Protein AF-A0A7W8FQL2-F1 (afdb_monomer)

Sequence (99 aa):
MNTKRKVKPKNDPHLYEFHIPGKATLVPGTEVALKGRPGRYRFRYADRPRGDGYRFVLTFVGGPLHGQSDKFVSVYPDRVTRVHRASKTLVNIQKEKTQ

Structure (mmCIF, N/CA/C/O backbone):
data_AF-A0A7W8FQL2-F1
#
_entry.id   AF-A0A7W8FQL2-F1
#
loop_
_atom_site.group_PDB
_atom_site.id
_atom_site.type_symbol
_atom_site.label_atom_id
_atom_site.label_alt_id
_atom_site.label_comp_id
_atom_site.label_asym_id
_atom_site.label_entity_id
_atom_site.label_seq_id
_atom_site.pdbx_PDB_ins_code
_atom_site.Cartn_x
_atom_site.Cartn_y
_atom_site.Cartn_z
_atom_site.occupancy
_atom_site.B_iso_or_equiv
_atom_site.auth_seq_id
_atom_site.auth_comp_id
_atom_site.auth_asym_id
_atom_site.auth_atom_id
_atom_site.pdbx_PDB_model_num
ATOM 1 N N . MET A 1 1 ? -31.800 4.777 -34.640 1.00 36.91 1 MET A N 1
ATOM 2 C CA . MET A 1 1 ? -30.392 4.323 -34.730 1.00 36.91 1 MET A CA 1
ATOM 3 C C . MET A 1 1 ? -29.720 4.517 -33.373 1.00 36.91 1 MET A C 1
ATOM 5 O O . MET A 1 1 ? -29.458 5.651 -33.003 1.00 36.91 1 MET A O 1
ATOM 9 N N . ASN A 1 2 ? -29.472 3.445 -32.610 1.00 38.31 2 ASN A N 1
ATOM 10 C CA . ASN A 1 2 ? -28.760 3.530 -31.326 1.00 38.31 2 ASN A CA 1
ATOM 11 C C . ASN A 1 2 ? -27.256 3.352 -31.549 1.00 38.31 2 ASN A C 1
ATOM 13 O O . ASN A 1 2 ? -26.759 2.231 -31.661 1.00 38.31 2 ASN A O 1
ATOM 17 N N . THR A 1 3 ? -26.511 4.455 -31.587 1.00 48.31 3 THR A N 1
ATOM 18 C CA . THR A 1 3 ? -25.047 4.418 -31.556 1.00 48.31 3 THR A CA 1
ATOM 19 C C . THR A 1 3 ? -24.580 4.011 -30.162 1.00 48.31 3 THR A C 1
ATOM 21 O O . THR A 1 3 ? -24.443 4.846 -29.267 1.00 48.31 3 THR A O 1
ATOM 24 N N . LYS A 1 4 ? -24.320 2.711 -29.974 1.00 49.84 4 LYS A N 1
ATOM 25 C CA . LYS A 1 4 ? -23.533 2.204 -28.846 1.00 49.84 4 LYS A CA 1
ATOM 26 C C . LYS A 1 4 ? -22.156 2.869 -28.907 1.00 49.84 4 LYS A C 1
ATOM 28 O O . LYS A 1 4 ? -21.305 2.466 -29.699 1.00 49.84 4 LYS A O 1
ATOM 33 N N . ARG A 1 5 ? -21.942 3.916 -28.104 1.00 51.06 5 ARG A N 1
ATOM 34 C CA . ARG A 1 5 ? -20.617 4.509 -27.890 1.00 51.06 5 ARG A CA 1
ATOM 35 C C . ARG A 1 5 ? -19.715 3.396 -27.355 1.00 51.06 5 ARG A C 1
ATOM 37 O O . ARG A 1 5 ? -19.845 2.999 -26.202 1.00 51.06 5 ARG A O 1
ATOM 44 N N . LYS A 1 6 ? -18.834 2.860 -28.206 1.00 48.56 6 LYS A N 1
ATOM 45 C CA . LYS A 1 6 ? -17.732 1.991 -27.786 1.00 48.56 6 LYS A CA 1
ATOM 46 C C . LYS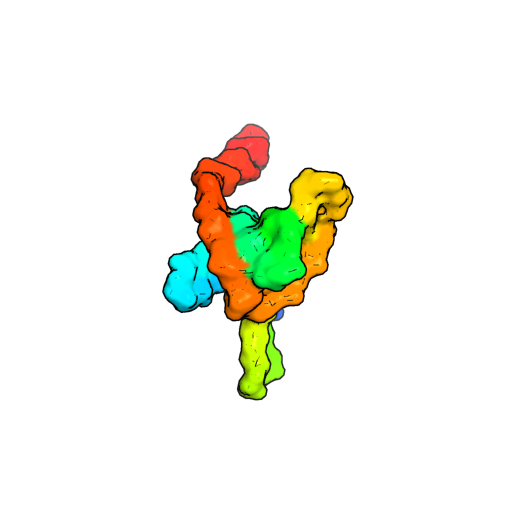 A 1 6 ? -16.849 2.821 -26.856 1.00 48.56 6 LYS A C 1
ATOM 48 O O . LYS A 1 6 ? -16.034 3.616 -27.319 1.00 48.56 6 LYS A O 1
ATOM 53 N N . VAL A 1 7 ? -17.058 2.689 -25.548 1.00 58.06 7 VAL A N 1
ATOM 54 C CA . VAL A 1 7 ? -16.130 3.204 -24.543 1.00 58.06 7 VAL A CA 1
ATOM 55 C C . VAL A 1 7 ? -14.829 2.445 -24.781 1.00 58.06 7 VAL A C 1
ATOM 57 O O . VAL A 1 7 ? -14.762 1.242 -24.537 1.00 58.06 7 VAL A O 1
ATOM 60 N N . LYS A 1 8 ? -13.826 3.116 -25.362 1.00 51.22 8 LYS A N 1
ATOM 61 C CA . LYS A 1 8 ? -12.470 2.564 -25.465 1.00 51.22 8 LYS A CA 1
ATOM 62 C C . LYS A 1 8 ? -12.075 2.092 -24.060 1.00 51.22 8 LYS A C 1
ATOM 64 O O . LYS A 1 8 ? -12.300 2.867 -23.126 1.00 51.22 8 LYS A O 1
ATOM 69 N N . PRO A 1 9 ? -11.525 0.878 -23.876 1.00 51.78 9 PRO A N 1
ATOM 70 C CA . PRO A 1 9 ? -11.014 0.485 -22.574 1.00 51.78 9 PRO A CA 1
ATOM 71 C C . PRO A 1 9 ? -9.967 1.526 -22.189 1.00 51.78 9 PRO A C 1
ATOM 73 O O . PRO A 1 9 ? -8.950 1.695 -22.863 1.00 51.78 9 PRO A O 1
ATOM 76 N N . LYS A 1 10 ? -10.293 2.325 -21.172 1.00 55.88 10 LYS A N 1
ATOM 77 C CA . LYS A 1 10 ? -9.372 3.297 -20.601 1.00 55.88 10 LYS A CA 1
ATOM 78 C C . LYS A 1 10 ? -8.222 2.440 -20.090 1.00 55.88 10 LYS A C 1
ATOM 80 O O . LYS A 1 10 ? -8.456 1.564 -19.264 1.00 55.88 10 LYS A O 1
ATOM 85 N N . ASN A 1 11 ? -7.042 2.596 -20.679 1.00 64.56 11 ASN A N 1
ATOM 86 C CA . ASN A 1 11 ? -5.856 1.845 -20.296 1.00 64.56 11 ASN A CA 1
ATOM 87 C C . ASN A 1 11 ? -5.474 2.331 -18.891 1.00 64.56 11 ASN A C 1
ATOM 89 O O . ASN A 1 11 ? -4.705 3.277 -18.761 1.00 64.56 11 ASN A O 1
ATOM 93 N N . ASP A 1 12 ? -6.152 1.816 -17.865 1.00 71.81 12 ASP A N 1
ATOM 94 C CA . ASP A 1 12 ? -6.000 2.260 -16.487 1.00 71.81 12 ASP A CA 1
ATOM 95 C C . ASP A 1 12 ? -4.687 1.671 -15.964 1.00 71.81 12 ASP A C 1
ATOM 97 O O . ASP A 1 12 ? -4.574 0.447 -15.831 1.00 71.81 12 ASP A O 1
ATOM 101 N N . PRO A 1 13 ? -3.651 2.498 -15.735 1.00 80.50 13 PRO A N 1
ATOM 102 C CA . PRO A 1 13 ? -2.377 2.001 -15.236 1.00 80.50 13 PRO A CA 1
ATOM 103 C C . PRO A 1 13 ? -2.471 1.572 -13.766 1.00 80.50 13 PRO A C 1
ATOM 105 O O . PRO A 1 13 ? -1.518 0.986 -13.247 1.00 80.5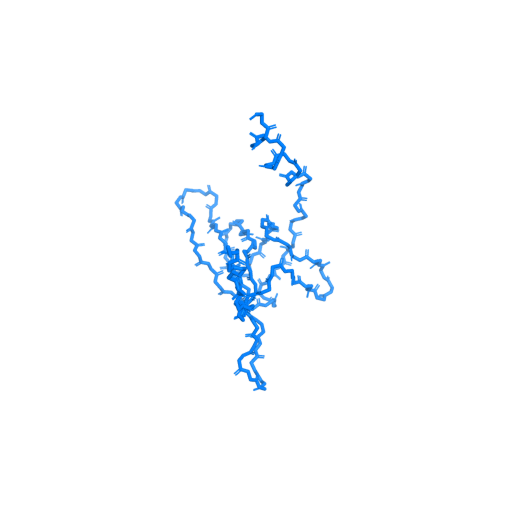0 13 PRO A O 1
ATOM 108 N N . HIS A 1 14 ? -3.597 1.855 -13.103 1.00 87.44 14 HIS A N 1
ATOM 109 C CA . HIS A 1 14 ? -3.819 1.554 -11.703 1.00 87.44 14 HIS A CA 1
ATOM 110 C C . HIS A 1 14 ? -4.345 0.131 -11.499 1.00 87.44 14 HIS A C 1
ATOM 112 O O . HIS A 1 14 ? -5.281 -0.337 -12.147 1.00 87.44 14 HIS A O 1
ATOM 118 N N . LEU A 1 15 ? -3.759 -0.554 -10.526 1.00 88.50 15 LEU A N 1
ATOM 119 C CA . LEU A 1 15 ? -4.218 -1.827 -10.000 1.00 88.50 15 LEU A CA 1
ATOM 120 C C . LEU A 1 15 ? -4.939 -1.586 -8.674 1.00 88.50 15 LEU A C 1
ATOM 122 O O . LEU A 1 15 ? -4.354 -1.089 -7.712 1.00 88.50 15 LEU A O 1
ATOM 126 N N . TYR A 1 16 ? -6.206 -1.979 -8.611 1.00 88.25 16 TYR A N 1
ATOM 127 C CA . TYR A 1 16 ? -7.021 -1.924 -7.393 1.00 88.25 16 TYR A CA 1
ATOM 128 C C . TYR A 1 16 ? -6.933 -3.209 -6.564 1.00 88.25 16 TYR A C 1
ATOM 130 O O . TYR A 1 16 ? -7.663 -3.387 -5.598 1.00 88.25 16 TYR A O 1
ATOM 138 N N . GLU A 1 17 ? -6.029 -4.110 -6.916 1.00 88.81 17 GLU A N 1
ATOM 139 C CA . GLU A 1 17 ? -5.716 -5.288 -6.128 1.00 88.81 17 GLU A CA 1
ATOM 140 C C . GLU A 1 17 ? -4.211 -5.514 -6.215 1.00 88.81 17 GLU A C 1
ATOM 142 O O . GLU A 1 17 ? -3.642 -5.525 -7.309 1.00 88.81 17 GLU A O 1
ATOM 147 N N . PHE A 1 18 ? -3.549 -5.630 -5.066 1.00 89.88 18 PHE A N 1
ATOM 148 C CA . PHE A 1 18 ? -2.106 -5.832 -5.017 1.00 89.88 18 PHE A CA 1
ATOM 149 C C . PHE A 1 18 ? -1.729 -6.853 -3.951 1.00 89.88 18 PHE A C 1
ATOM 151 O O . PHE A 1 18 ? -1.941 -6.632 -2.759 1.00 89.88 18 PHE A O 1
ATOM 158 N N . HIS A 1 19 ? -1.135 -7.967 -4.366 1.00 90.44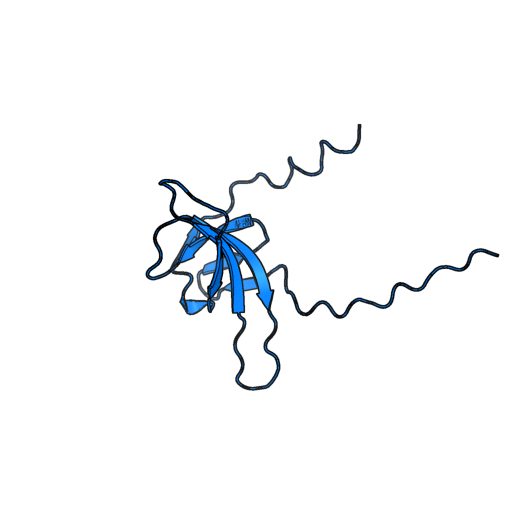 19 HIS A N 1
ATOM 159 C CA . HIS A 1 19 ? -0.651 -8.982 -3.441 1.00 90.44 19 HIS A CA 1
ATOM 160 C C . HIS A 1 19 ? 0.753 -8.635 -2.940 1.00 90.44 19 HIS A C 1
ATOM 162 O O . HIS A 1 19 ? 1.681 -8.512 -3.737 1.00 90.44 19 HIS A O 1
ATOM 168 N N . ILE A 1 20 ? 0.924 -8.504 -1.620 1.00 87.25 20 ILE A N 1
ATOM 169 C CA . ILE A 1 20 ? 2.251 -8.382 -1.007 1.00 87.25 20 ILE A CA 1
ATOM 170 C C . ILE A 1 20 ? 2.712 -9.780 -0.569 1.00 87.25 20 ILE A C 1
ATOM 172 O O . ILE A 1 20 ? 2.121 -10.326 0.372 1.00 87.25 20 ILE A O 1
ATOM 176 N N . PRO A 1 21 ? 3.778 -10.338 -1.179 1.00 85.19 21 PRO A N 1
ATOM 177 C CA . PRO A 1 21 ? 4.320 -11.634 -0.788 1.00 85.19 21 PRO A CA 1
ATOM 178 C C . PRO A 1 21 ? 4.641 -11.686 0.710 1.00 85.19 21 PRO A C 1
ATOM 180 O O . PRO A 1 21 ? 5.246 -10.765 1.262 1.00 85.19 21 PRO A O 1
ATOM 183 N N . GLY A 1 22 ? 4.200 -12.751 1.383 1.00 84.62 22 GLY A N 1
ATOM 184 C CA . GLY A 1 22 ? 4.411 -12.944 2.822 1.00 84.62 22 GLY A CA 1
ATOM 185 C C . GLY A 1 22 ? 3.559 -12.055 3.738 1.00 84.62 22 GLY A C 1
ATOM 186 O O . GLY A 1 22 ? 3.761 -12.072 4.951 1.00 84.62 22 GLY A O 1
ATOM 187 N N . LYS A 1 23 ? 2.614 -11.273 3.194 1.00 83.88 23 LYS A N 1
ATOM 188 C CA . LYS A 1 23 ? 1.651 -10.492 3.987 1.00 83.88 23 LYS A CA 1
ATOM 189 C C . LYS A 1 23 ? 0.222 -10.842 3.599 1.00 83.88 23 LYS A C 1
ATOM 191 O O . LYS A 1 23 ? -0.313 -11.847 4.047 1.00 83.88 23 LYS A O 1
ATOM 196 N N . ALA A 1 24 ? -0.411 -9.993 2.804 1.00 86.94 24 ALA A N 1
ATOM 197 C CA . ALA A 1 24 ? -1.798 -10.130 2.408 1.00 86.94 24 ALA A CA 1
ATOM 198 C C . ALA A 1 24 ? -2.036 -9.389 1.092 1.00 86.94 24 ALA A C 1
ATOM 200 O O . ALA A 1 24 ? -1.226 -8.562 0.661 1.00 86.94 24 ALA A O 1
ATOM 201 N N . THR A 1 25 ? -3.183 -9.670 0.488 1.00 89.00 25 THR A N 1
ATOM 202 C CA . THR A 1 25 ? -3.699 -8.898 -0.637 1.00 89.00 25 THR A CA 1
ATOM 203 C C . THR A 1 25 ? -4.285 -7.581 -0.140 1.00 89.00 25 THR A C 1
ATOM 205 O O . THR A 1 25 ? -5.075 -7.551 0.805 1.00 89.00 25 THR A O 1
ATOM 208 N N . LEU A 1 26 ? -3.876 -6.488 -0.776 1.00 88.62 26 LEU A N 1
ATOM 209 C CA . LEU A 1 26 ? -4.414 -5.155 -0.571 1.00 88.62 26 LEU A CA 1
ATOM 210 C C . LEU A 1 26 ? -5.532 -4.895 -1.576 1.00 88.62 26 LEU A C 1
ATOM 212 O O . LEU A 1 26 ? -5.330 -5.009 -2.782 1.00 88.62 26 LEU A O 1
ATOM 216 N N . VAL A 1 27 ? -6.680 -4.474 -1.058 1.00 89.62 27 VAL A N 1
ATOM 217 C CA . VAL A 1 27 ? -7.809 -3.921 -1.820 1.00 89.62 27 VAL A CA 1
ATOM 218 C C . VAL A 1 27 ? -8.121 -2.505 -1.325 1.00 89.62 27 VAL A C 1
ATOM 220 O O . VAL A 1 27 ? -7.765 -2.188 -0.184 1.00 89.62 27 VAL A O 1
ATOM 223 N N . PRO A 1 28 ? -8.725 -1.615 -2.133 1.00 89.50 28 PRO A N 1
ATOM 224 C CA . PRO A 1 28 ? -9.046 -0.258 -1.728 1.00 89.50 28 PRO A CA 1
ATOM 225 C C . PRO A 1 28 ? -9.712 -0.206 -0.353 1.00 89.50 28 PRO A C 1
ATOM 227 O O . PRO A 1 28 ? -10.659 -0.939 -0.084 1.00 89.50 28 PRO A O 1
ATOM 230 N N . GLY A 1 29 ? -9.194 0.640 0.536 1.00 86.00 29 GLY A N 1
ATOM 231 C CA . GLY A 1 29 ? -9.632 0.724 1.931 1.00 86.00 29 GLY A CA 1
ATOM 232 C C . GLY A 1 29 ? -8.874 -0.186 2.903 1.00 86.00 29 GLY A C 1
ATOM 233 O O . GLY A 1 29 ? -9.023 -0.009 4.109 1.00 86.00 29 GLY A O 1
ATOM 234 N N . THR A 1 30 ?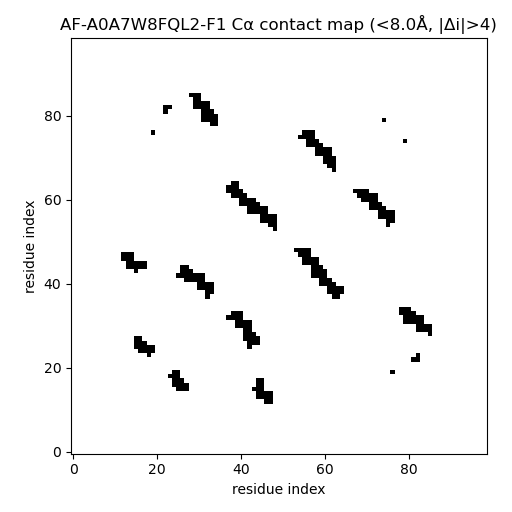 -8.027 -1.103 2.418 1.00 88.75 30 THR A N 1
ATOM 235 C CA . THR A 1 30 ? -7.183 -1.945 3.284 1.00 88.75 30 THR A CA 1
ATOM 236 C C . THR A 1 30 ? -6.246 -1.076 4.096 1.00 88.75 30 THR A C 1
ATOM 238 O O . THR A 1 30 ? -5.454 -0.320 3.537 1.00 88.75 30 THR A O 1
ATOM 241 N N . GLU A 1 31 ? -6.334 -1.189 5.413 1.00 89.81 31 GLU A N 1
ATOM 242 C CA . GLU A 1 31 ? -5.531 -0.391 6.321 1.00 89.81 31 GLU A CA 1
ATOM 243 C C . GLU A 1 31 ? -4.146 -1.018 6.504 1.00 89.81 31 GLU A C 1
ATOM 245 O O . GLU A 1 31 ? -3.991 -2.227 6.659 1.00 89.81 31 GLU A O 1
ATOM 250 N N . VAL A 1 32 ? -3.107 -0.195 6.480 1.00 89.62 32 VAL A N 1
ATOM 251 C CA . VAL A 1 32 ? -1.721 -0.614 6.634 1.00 89.62 32 VAL A CA 1
ATOM 252 C C . VAL A 1 32 ? -0.964 0.349 7.538 1.00 89.62 32 VAL A C 1
ATOM 254 O O . VAL A 1 32 ? -1.264 1.544 7.616 1.00 89.62 32 VAL A O 1
ATOM 257 N N . ALA A 1 33 ? 0.064 -0.182 8.187 1.00 90.19 33 ALA A N 1
ATOM 258 C CA . ALA A 1 33 ? 1.133 0.598 8.782 1.00 90.19 33 ALA A CA 1
ATOM 259 C C . ALA A 1 33 ? 2.307 0.683 7.799 1.00 90.19 33 ALA A C 1
ATOM 261 O O . ALA A 1 33 ? 2.623 -0.284 7.095 1.00 90.19 33 ALA A O 1
ATOM 262 N N . LEU A 1 34 ? 2.966 1.840 7.769 1.00 90.81 34 LEU A N 1
ATOM 263 C CA . LEU A 1 34 ? 4.102 2.118 6.894 1.00 90.81 34 LEU A CA 1
ATOM 264 C C . LEU A 1 34 ? 5.382 2.331 7.717 1.00 90.81 34 LEU A C 1
ATOM 266 O O . LEU A 1 34 ? 5.365 2.920 8.797 1.00 90.81 34 LEU A O 1
ATOM 270 N N . LYS A 1 35 ? 6.524 1.867 7.203 1.00 91.25 35 LYS A N 1
ATOM 271 C CA . LYS A 1 35 ? 7.832 1.982 7.863 1.00 91.25 35 LYS A CA 1
ATOM 272 C C . LYS A 1 35 ? 8.245 3.449 7.967 1.00 91.25 35 LYS A C 1
ATOM 274 O O . LYS A 1 35 ? 8.333 4.136 6.951 1.00 91.25 35 LYS A O 1
ATOM 279 N N . GLY A 1 36 ? 8.553 3.904 9.183 1.00 86.50 36 GLY A N 1
ATOM 280 C CA . GLY A 1 36 ? 8.996 5.278 9.445 1.00 86.50 36 GLY A CA 1
ATOM 281 C C . GLY A 1 36 ? 7.888 6.330 9.340 1.00 86.50 36 GLY A C 1
ATOM 282 O O . GLY A 1 36 ? 8.191 7.518 9.335 1.00 86.50 36 GLY A O 1
ATOM 283 N N . ARG A 1 37 ? 6.616 5.918 9.241 1.00 84.75 37 ARG A N 1
ATOM 284 C CA . ARG A 1 37 ? 5.470 6.830 9.208 1.00 84.75 37 ARG A CA 1
ATOM 285 C C . ARG A 1 37 ? 4.447 6.420 10.270 1.00 84.75 37 ARG A C 1
ATOM 287 O O . ARG A 1 37 ? 3.817 5.373 10.110 1.00 84.75 37 ARG A O 1
ATOM 294 N N . PRO A 1 38 ? 4.251 7.217 11.334 1.00 82.88 38 PRO A N 1
ATOM 295 C CA . PRO A 1 38 ? 3.180 6.959 12.284 1.00 82.88 38 PRO A CA 1
ATOM 296 C C . PRO A 1 38 ? 1.818 7.181 11.610 1.00 82.88 38 PRO A C 1
ATOM 298 O O . PRO A 1 38 ? 1.679 8.031 10.725 1.00 82.88 38 PRO A O 1
ATOM 301 N N . GLY A 1 39 ? 0.813 6.410 12.026 1.00 84.69 39 GLY A N 1
ATOM 302 C CA . GLY A 1 39 ? -0.559 6.525 11.530 1.00 84.69 39 GLY A CA 1
ATOM 303 C C . GLY A 1 39 ? -1.084 5.288 10.809 1.00 84.69 39 GLY A C 1
ATOM 304 O O . GLY A 1 39 ? -0.429 4.246 10.751 1.00 84.69 39 GLY A O 1
ATOM 305 N N . ARG A 1 40 ? -2.303 5.424 10.284 1.00 86.38 40 ARG A N 1
ATOM 306 C CA . ARG A 1 40 ? -3.032 4.380 9.557 1.00 86.38 40 ARG A CA 1
ATOM 307 C C . ARG A 1 40 ? -3.268 4.856 8.134 1.00 86.38 40 ARG A C 1
ATOM 309 O O . ARG A 1 40 ? -3.844 5.920 7.915 1.00 86.38 40 ARG A O 1
ATOM 316 N N . TYR A 1 41 ? -2.817 4.058 7.179 1.00 88.88 41 TYR 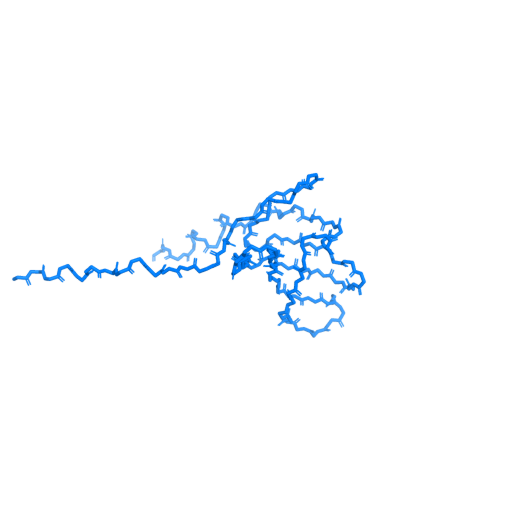A N 1
ATOM 317 C CA . TYR A 1 41 ? -2.870 4.384 5.761 1.00 88.88 41 TYR A CA 1
ATOM 318 C C . TYR A 1 41 ? -3.777 3.385 5.060 1.00 88.88 41 TYR A C 1
ATOM 320 O O . TYR A 1 41 ? -3.632 2.184 5.246 1.00 88.88 41 TYR A O 1
ATOM 328 N N . ARG A 1 42 ? -4.727 3.855 4.261 1.00 89.50 42 ARG A N 1
ATOM 329 C CA . ARG A 1 42 ? -5.659 3.003 3.519 1.00 89.50 42 ARG A CA 1
ATOM 330 C C . ARG A 1 42 ? -5.206 2.885 2.078 1.00 89.50 42 ARG A C 1
ATOM 332 O O . ARG A 1 42 ? -4.995 3.900 1.422 1.00 89.50 42 ARG A O 1
ATOM 339 N N . PHE A 1 43 ? -5.058 1.663 1.583 1.00 91.00 43 PHE A N 1
ATOM 340 C CA . PHE A 1 43 ? -4.668 1.410 0.199 1.00 91.00 43 PHE A CA 1
ATOM 341 C C . PHE A 1 43 ? -5.699 2.008 -0.758 1.00 91.00 43 PHE A C 1
ATOM 343 O O . PHE A 1 43 ? -6.904 1.914 -0.512 1.00 91.00 43 PHE A O 1
ATOM 350 N N . ARG A 1 44 ? -5.233 2.636 -1.839 1.00 90.56 44 ARG A N 1
ATOM 351 C CA . ARG A 1 44 ? -6.088 3.225 -2.872 1.00 90.56 44 ARG A CA 1
ATOM 352 C C . ARG A 1 44 ? -5.905 2.511 -4.203 1.00 90.56 44 ARG A C 1
ATOM 354 O O . ARG A 1 44 ? -6.894 2.048 -4.760 1.00 90.56 44 ARG A O 1
ATOM 361 N N . TYR A 1 45 ? -4.671 2.431 -4.685 1.00 91.19 45 TYR A N 1
ATOM 362 C CA . TYR A 1 45 ? -4.289 1.708 -5.895 1.00 91.19 45 TYR A CA 1
ATOM 363 C C . TYR A 1 45 ? -2.774 1.479 -5.918 1.00 91.19 45 TYR A C 1
ATOM 365 O O . TYR A 1 45 ? -2.029 2.084 -5.145 1.00 91.19 45 TYR A O 1
ATOM 373 N N . ALA A 1 46 ? -2.324 0.614 -6.819 1.00 92.56 46 ALA A N 1
ATOM 374 C CA . ALA A 1 46 ? -0.925 0.422 -7.158 1.00 92.56 46 ALA A CA 1
ATOM 375 C C . ALA A 1 46 ? -0.670 0.844 -8.609 1.00 92.56 46 ALA A C 1
ATOM 377 O O . ALA A 1 46 ? -1.401 0.440 -9.507 1.00 92.56 46 ALA A O 1
ATOM 378 N N . ASP A 1 47 ? 0.373 1.624 -8.852 1.00 90.75 47 ASP A N 1
ATOM 379 C CA . ASP A 1 47 ? 0.835 1.946 -10.197 1.00 90.75 47 ASP A CA 1
ATOM 380 C C . ASP A 1 47 ? 1.648 0.786 -10.771 1.00 90.75 47 ASP A C 1
ATOM 382 O O . ASP A 1 47 ? 2.582 0.281 -10.132 1.00 90.75 47 ASP A O 1
ATOM 386 N N . ARG A 1 48 ? 1.313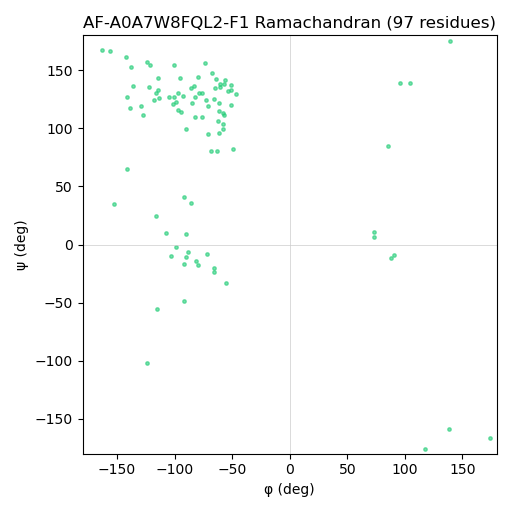 0.379 -12.002 1.00 85.25 48 ARG A N 1
ATOM 387 C CA . ARG A 1 48 ? 2.138 -0.565 -12.762 1.00 85.25 48 ARG A CA 1
ATOM 388 C C . ARG A 1 48 ? 3.510 0.048 -13.075 1.00 85.25 48 ARG A C 1
ATOM 390 O O . ARG A 1 48 ? 3.590 1.238 -13.394 1.00 85.25 48 ARG A O 1
ATOM 397 N N . PRO A 1 49 ? 4.586 -0.755 -13.039 1.00 85.12 49 PRO A N 1
ATOM 398 C CA . PRO A 1 49 ? 5.904 -0.295 -13.455 1.00 85.12 49 PRO A CA 1
ATOM 399 C C . PRO A 1 49 ? 5.882 0.140 -14.927 1.00 85.12 49 PRO A C 1
ATOM 401 O O . PRO A 1 49 ? 5.310 -0.538 -15.778 1.00 85.12 49 PRO A O 1
ATOM 404 N N . ARG A 1 50 ? 6.495 1.290 -15.230 1.00 80.12 50 ARG A N 1
ATOM 405 C CA . ARG A 1 50 ? 6.521 1.887 -16.579 1.00 80.12 50 ARG A CA 1
ATOM 406 C C . ARG A 1 50 ? 7.743 1.446 -17.400 1.00 80.12 50 ARG A C 1
ATOM 408 O O . ARG A 1 50 ? 8.354 2.268 -18.072 1.00 80.12 50 ARG A O 1
ATOM 415 N N . GLY A 1 51 ? 8.105 0.168 -17.320 1.00 74.44 51 GLY A N 1
ATOM 416 C CA . GLY A 1 51 ? 9.251 -0.414 -18.026 1.00 74.44 51 GLY A CA 1
ATOM 417 C C . GLY A 1 51 ? 10.044 -1.397 -17.167 1.00 74.44 51 GLY A C 1
ATOM 418 O O . GLY A 1 51 ? 9.771 -1.553 -15.972 1.00 74.44 51 GLY A O 1
ATOM 419 N N . ASP A 1 52 ? 11.039 -2.036 -17.776 1.00 71.00 52 ASP A N 1
ATOM 420 C CA . ASP A 1 52 ? 11.926 -2.972 -17.087 1.00 71.00 52 ASP A CA 1
ATOM 421 C C . ASP A 1 52 ? 12.764 -2.260 -16.016 1.00 71.00 52 ASP A C 1
ATOM 423 O O . ASP A 1 52 ? 13.291 -1.168 -16.220 1.00 71.00 52 ASP A O 1
ATOM 427 N N . GLY A 1 53 ? 12.842 -2.867 -14.829 1.00 71.38 53 GLY A N 1
ATOM 428 C CA . GLY A 1 53 ? 13.558 -2.322 -13.669 1.00 71.38 53 GLY A CA 1
ATOM 429 C C . GLY A 1 53 ? 12.742 -1.382 -12.770 1.00 71.38 53 GLY A C 1
ATOM 430 O O . GLY A 1 53 ? 13.162 -1.110 -11.642 1.00 71.38 53 GLY A O 1
ATOM 431 N N . TYR A 1 54 ? 11.555 -0.935 -13.195 1.00 77.56 54 TYR A N 1
ATOM 432 C CA . TYR A 1 54 ? 10.654 -0.165 -12.333 1.00 77.56 54 TYR A CA 1
ATOM 433 C C . TYR A 1 54 ? 9.884 -1.087 -11.379 1.00 77.56 54 TYR A C 1
ATOM 435 O O . TYR A 1 54 ? 9.506 -2.206 -11.722 1.00 77.56 54 TYR A O 1
ATOM 443 N N . ARG A 1 55 ? 9.635 -0.613 -10.154 1.00 85.75 55 ARG A N 1
ATOM 444 C CA . ARG A 1 55 ? 8.856 -1.340 -9.139 1.00 85.75 55 ARG A CA 1
ATOM 445 C C . ARG A 1 55 ? 7.432 -0.805 -9.074 1.00 85.75 55 ARG A C 1
ATOM 447 O O . ARG A 1 55 ? 7.195 0.365 -9.364 1.00 85.75 55 ARG A O 1
ATOM 454 N N . PHE A 1 56 ? 6.506 -1.650 -8.627 1.00 90.31 56 PHE A N 1
ATOM 455 C CA . PHE A 1 56 ? 5.167 -1.202 -8.255 1.00 90.31 56 PHE A CA 1
ATOM 456 C C . PHE A 1 56 ? 5.248 -0.117 -7.185 1.00 90.31 56 PHE A C 1
ATOM 458 O O . PHE A 1 56 ? 6.017 -0.234 -6.227 1.00 90.31 56 PHE A O 1
ATOM 465 N N . VAL A 1 57 ? 4.425 0.913 -7.335 1.00 92.88 57 VAL A N 1
ATOM 466 C CA . VAL A 1 57 ? 4.275 1.976 -6.341 1.00 92.88 57 VAL A CA 1
ATOM 467 C C . VAL A 1 57 ? 2.867 1.890 -5.784 1.00 92.88 57 VAL A C 1
ATOM 469 O O . VAL A 1 57 ? 1.902 1.869 -6.534 1.00 92.88 57 VAL A O 1
ATOM 472 N N . LEU A 1 58 ? 2.743 1.797 -4.466 1.00 93.69 58 LEU A N 1
ATOM 473 C CA . LEU A 1 58 ? 1.463 1.688 -3.782 1.00 93.69 58 LEU A CA 1
ATOM 474 C C . LEU A 1 58 ? 1.061 3.063 -3.255 1.00 93.69 58 LEU A C 1
ATOM 476 O O . LEU A 1 58 ? 1.797 3.660 -2.466 1.00 93.69 58 LEU A O 1
ATOM 480 N N . THR A 1 59 ? -0.110 3.544 -3.656 1.00 93.56 59 THR A N 1
ATOM 481 C CA . THR A 1 59 ? -0.688 4.793 -3.165 1.00 93.56 59 THR A CA 1
ATOM 482 C C . THR A 1 59 ? -1.686 4.512 -2.054 1.00 93.56 59 THR A C 1
ATOM 484 O O . THR A 1 59 ? -2.603 3.696 -2.184 1.00 93.56 59 THR A O 1
ATOM 487 N N . PHE A 1 60 ? -1.522 5.241 -0.958 1.00 91.31 60 PHE A N 1
ATOM 488 C CA . PHE A 1 60 ? -2.370 5.188 0.216 1.00 91.31 60 PHE A CA 1
ATOM 489 C C . PHE A 1 60 ? -2.931 6.566 0.550 1.00 91.31 60 PHE A C 1
ATOM 491 O O . PHE A 1 60 ? -2.349 7.591 0.200 1.00 91.31 60 PHE A O 1
ATOM 498 N N . VAL A 1 61 ? -4.045 6.572 1.273 1.00 89.06 61 VAL A N 1
ATOM 499 C CA . VAL A 1 61 ? -4.679 7.770 1.822 1.00 89.06 61 VAL A CA 1
ATOM 500 C C . VAL A 1 61 ? -4.784 7.627 3.330 1.00 89.06 61 VAL A C 1
ATOM 502 O O . VAL A 1 61 ? -5.165 6.569 3.831 1.00 89.06 61 VAL A O 1
ATOM 505 N N . GLY A 1 62 ? -4.441 8.683 4.054 1.00 86.38 62 GLY A N 1
ATOM 506 C CA . GLY A 1 62 ? -4.587 8.753 5.501 1.00 86.38 62 GLY A CA 1
ATOM 507 C C . GLY A 1 62 ? -3.371 9.396 6.145 1.00 86.38 62 GLY A C 1
ATOM 508 O O . GLY A 1 62 ? -2.610 10.119 5.500 1.00 86.38 62 GLY A O 1
ATOM 509 N N . GLY A 1 63 ? -3.175 9.127 7.428 1.00 80.38 63 GLY A N 1
ATOM 510 C CA . GLY A 1 63 ? -2.144 9.811 8.183 1.00 80.38 63 GLY A CA 1
ATOM 511 C C . GLY A 1 63 ? -2.159 9.489 9.673 1.00 80.38 63 GLY A C 1
ATOM 512 O O . GLY A 1 63 ? -2.771 8.505 10.106 1.00 80.38 63 GLY A O 1
ATOM 513 N N . PRO A 1 64 ? -1.435 10.292 10.466 1.00 73.06 64 PRO A N 1
ATOM 514 C CA . PRO A 1 64 ? -1.416 10.188 11.919 1.00 73.06 64 PRO A CA 1
ATOM 515 C C . PRO A 1 64 ? -2.826 10.305 12.517 1.00 73.06 64 PRO A C 1
ATOM 517 O O . PRO A 1 64 ? -3.629 11.119 12.073 1.00 73.06 64 PRO A O 1
ATOM 520 N N . LEU A 1 65 ? -3.115 9.513 13.558 1.00 64.44 65 LEU A N 1
ATOM 521 C CA . LEU A 1 65 ? -4.407 9.542 14.263 1.00 64.44 65 LEU A CA 1
ATOM 522 C C . LEU A 1 65 ? -4.666 10.863 15.012 1.00 64.44 65 LEU A C 1
ATOM 524 O O . LEU A 1 65 ? -5.819 11.203 15.248 1.00 64.44 65 LEU A O 1
ATOM 528 N N . HIS A 1 66 ? -3.620 11.612 15.376 1.00 59.69 66 HIS A N 1
ATOM 529 C CA . HIS A 1 66 ? -3.709 12.803 16.236 1.00 59.69 66 HIS A CA 1
ATOM 530 C C . HIS A 1 66 ? -4.029 14.104 15.489 1.00 59.69 66 HIS A C 1
ATOM 532 O O . HIS A 1 66 ? -3.565 15.178 15.858 1.00 59.69 66 HIS A O 1
ATOM 538 N N . GLY A 1 67 ? -4.866 14.007 14.460 1.00 51.66 67 GLY A N 1
ATOM 539 C CA . GLY A 1 67 ? -5.376 15.162 13.740 1.00 51.66 67 GLY A CA 1
ATOM 540 C C . GLY A 1 67 ? -4.575 15.494 12.486 1.00 51.66 67 GLY A C 1
ATOM 541 O O . GLY A 1 67 ? -3.348 15.500 12.467 1.00 51.66 67 GLY A O 1
ATOM 542 N N . GLN A 1 68 ? -5.342 15.836 11.454 1.00 48.84 68 GLN A N 1
ATOM 543 C CA . GLN A 1 68 ? -4.919 16.421 10.183 1.00 48.84 68 GLN A CA 1
ATOM 544 C C . GLN A 1 68 ? -4.471 15.438 9.088 1.00 48.84 68 GLN A C 1
ATOM 546 O O . GLN A 1 68 ? -3.292 15.242 8.779 1.00 48.84 68 GLN A O 1
ATOM 551 N N . SER A 1 69 ? -5.520 14.984 8.396 1.00 52.62 69 SER A N 1
ATOM 552 C CA . SER A 1 69 ? -5.653 15.028 6.933 1.00 52.62 69 SER A CA 1
ATOM 553 C C . SER A 1 69 ? -5.451 13.714 6.183 1.00 52.62 69 SER A C 1
ATOM 555 O O . SER A 1 69 ? -4.517 12.952 6.434 1.00 52.62 69 SER A O 1
ATOM 557 N N . ASP A 1 70 ? -6.311 13.520 5.180 1.00 59.47 70 ASP A N 1
ATOM 558 C CA . ASP A 1 70 ? -6.147 12.571 4.080 1.00 59.47 70 ASP A CA 1
ATOM 559 C C . ASP A 1 70 ? -4.913 12.964 3.255 1.00 59.47 70 ASP A C 1
ATOM 561 O O . ASP A 1 70 ? -5.006 13.627 2.221 1.00 59.47 70 ASP A O 1
ATOM 565 N N . LYS A 1 71 ? -3.717 12.604 3.731 1.00 80.44 71 LYS A N 1
ATOM 566 C CA . LYS A 1 71 ? -2.494 12.771 2.947 1.00 80.44 71 LYS A CA 1
ATOM 567 C C . LYS A 1 71 ? -2.364 11.591 1.996 1.00 80.44 71 LYS A C 1
ATOM 569 O O . LYS A 1 71 ? -2.404 10.430 2.406 1.00 80.44 71 LYS A O 1
ATOM 574 N N . PHE A 1 72 ? -2.185 11.900 0.716 1.00 87.00 72 PHE A N 1
ATOM 575 C CA . PHE A 1 72 ? -1.773 10.910 -0.267 1.00 87.00 72 PHE A CA 1
ATOM 576 C C . PHE A 1 72 ? -0.306 10.565 -0.029 1.00 87.00 72 PHE A C 1
ATOM 578 O O . PHE A 1 72 ? 0.560 11.441 0.014 1.00 87.00 72 PHE A O 1
ATOM 585 N N . VAL A 1 73 ? -0.031 9.279 0.153 1.00 89.25 73 VAL A N 1
ATOM 586 C CA . VAL A 1 73 ? 1.313 8.760 0.389 1.00 89.25 73 VAL A CA 1
ATOM 587 C C . VAL A 1 73 ? 1.564 7.615 -0.571 1.00 89.25 73 VAL A C 1
ATOM 589 O O . VAL A 1 73 ? 0.880 6.598 -0.517 1.00 89.25 73 VAL A O 1
ATOM 592 N N . SER A 1 74 ? 2.580 7.770 -1.414 1.00 92.25 74 SER A N 1
ATOM 593 C CA . SER A 1 74 ? 3.040 6.722 -2.320 1.00 92.25 74 SER A CA 1
ATOM 594 C C . SER A 1 74 ? 4.336 6.112 -1.797 1.00 92.25 74 SER A C 1
ATOM 596 O O . SER A 1 74 ? 5.289 6.831 -1.492 1.00 92.25 74 SER A O 1
ATOM 598 N N . VAL A 1 75 ? 4.368 4.788 -1.658 1.00 91.81 75 VAL A N 1
ATOM 599 C CA . VAL A 1 75 ? 5.542 4.038 -1.191 1.00 91.81 75 VAL A CA 1
ATOM 600 C C . VAL A 1 75 ? 5.682 2.712 -1.928 1.00 91.81 75 VAL A C 1
ATOM 602 O O . VAL A 1 75 ? 4.728 2.191 -2.498 1.00 91.81 75 VAL A O 1
ATOM 605 N N . TYR A 1 76 ? 6.876 2.134 -1.882 1.00 92.31 76 TYR A N 1
ATOM 606 C CA . TYR A 1 76 ? 7.113 0.787 -2.387 1.00 92.31 76 TYR A CA 1
ATOM 607 C C . TYR A 1 76 ? 6.531 -0.295 -1.452 1.00 92.31 76 TYR A C 1
ATOM 609 O O . TYR A 1 76 ? 6.382 -0.049 -0.249 1.00 92.31 76 TYR A O 1
ATOM 617 N N . PRO A 1 77 ? 6.229 -1.506 -1.964 1.00 90.75 77 PRO A N 1
ATOM 618 C CA . PRO A 1 77 ? 5.656 -2.598 -1.173 1.00 90.75 77 PRO A CA 1
ATOM 619 C C . PRO A 1 77 ? 6.461 -2.984 0.077 1.00 90.75 77 PRO A C 1
ATOM 621 O O . PRO A 1 77 ? 5.875 -3.316 1.105 1.00 90.75 77 PRO A O 1
ATOM 624 N N . ASP A 1 78 ? 7.792 -2.882 0.033 1.00 90.69 78 ASP A N 1
ATOM 625 C CA . ASP A 1 78 ? 8.696 -3.169 1.158 1.00 90.69 78 ASP A CA 1
ATOM 626 C C . ASP A 1 78 ? 8.536 -2.191 2.333 1.00 90.69 78 ASP A C 1
ATOM 628 O O . ASP A 1 78 ? 8.896 -2.502 3.471 1.00 90.69 78 ASP A O 1
ATOM 632 N N . ARG A 1 79 ? 7.958 -1.008 2.086 1.00 91.88 79 ARG A N 1
ATOM 633 C CA . ARG A 1 79 ? 7.671 -0.014 3.126 1.00 91.88 79 ARG A CA 1
ATOM 634 C C . ARG A 1 79 ? 6.387 -0.305 3.887 1.00 91.88 79 ARG A C 1
ATOM 636 O O . ARG A 1 79 ? 6.199 0.279 4.951 1.00 91.88 79 ARG A O 1
ATOM 643 N N . VAL A 1 80 ? 5.524 -1.192 3.402 1.00 90.31 80 VAL A N 1
ATOM 644 C CA . VAL A 1 80 ? 4.374 -1.664 4.179 1.00 90.31 80 VAL A CA 1
ATOM 645 C C . VAL A 1 80 ? 4.917 -2.544 5.291 1.00 90.31 80 VAL A C 1
ATOM 647 O O . VAL A 1 80 ? 5.556 -3.546 5.001 1.00 90.31 80 VAL A O 1
ATOM 650 N N . THR A 1 81 ? 4.702 -2.212 6.563 1.00 90.56 81 THR A N 1
ATOM 651 C CA . THR A 1 81 ? 5.197 -3.024 7.693 1.00 90.56 81 THR A CA 1
ATOM 652 C C . THR A 1 81 ? 4.162 -4.042 8.124 1.00 90.56 81 THR A C 1
ATOM 654 O O . THR A 1 81 ? 4.468 -5.232 8.207 1.00 90.56 81 THR A O 1
ATOM 657 N N . ARG A 1 82 ? 2.922 -3.597 8.307 1.00 89.31 82 ARG A N 1
ATOM 658 C CA . ARG A 1 82 ? 1.809 -4.424 8.763 1.00 89.31 82 ARG A CA 1
ATOM 659 C C . ARG A 1 82 ? 0.575 -4.126 7.932 1.00 89.31 82 ARG A C 1
ATOM 661 O O . ARG A 1 82 ? 0.264 -2.965 7.692 1.00 89.31 82 ARG A O 1
ATOM 668 N N . VAL A 1 83 ? -0.132 -5.174 7.527 1.00 89.00 83 VAL A N 1
ATOM 669 C CA . VAL A 1 83 ? -1.461 -5.052 6.928 1.00 89.00 83 VAL A CA 1
ATOM 670 C C . VAL A 1 83 ? -2.478 -5.296 8.033 1.00 89.00 83 VAL A C 1
ATOM 672 O O . VAL A 1 83 ? -2.526 -6.378 8.619 1.00 89.00 83 VAL A O 1
ATOM 675 N N . HIS A 1 84 ? -3.258 -4.274 8.354 1.00 83.56 84 HIS A N 1
ATOM 676 C CA . HIS A 1 84 ? -4.415 -4.398 9.220 1.00 83.56 84 HIS A CA 1
ATOM 677 C C . HIS A 1 84 ? -5.547 -4.909 8.337 1.00 83.56 84 HIS A C 1
ATOM 679 O O . HIS A 1 84 ? -6.010 -4.223 7.427 1.00 83.56 84 HIS A O 1
ATOM 685 N N . ARG A 1 85 ? -5.940 -6.168 8.547 1.00 66.25 85 ARG A N 1
ATOM 686 C CA . ARG A 1 85 ? -7.039 -6.782 7.800 1.00 66.25 85 ARG A CA 1
ATOM 687 C C . ARG A 1 85 ? -8.234 -5.832 7.879 1.00 66.25 85 ARG A C 1
ATOM 689 O O . ARG A 1 85 ? -8.663 -5.503 8.983 1.00 66.25 85 ARG A O 1
ATO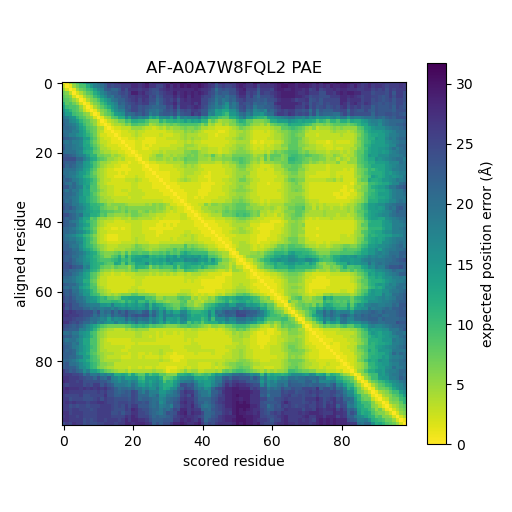M 696 N N . ALA A 1 86 ? -8.721 -5.360 6.732 1.00 57.16 86 ALA A N 1
ATOM 697 C CA . ALA A 1 86 ? -9.926 -4.551 6.704 1.00 57.16 86 ALA A CA 1
ATOM 698 C C . ALA A 1 86 ? -11.044 -5.389 7.326 1.00 57.16 86 ALA A C 1
ATOM 700 O O . ALA A 1 86 ? -11.419 -6.439 6.798 1.00 57.16 86 ALA A O 1
ATOM 701 N N . SER A 1 87 ? -11.526 -4.954 8.487 1.00 45.81 87 SER A N 1
ATOM 702 C CA . SER A 1 87 ? -12.767 -5.458 9.046 1.00 45.81 87 SER A CA 1
ATOM 703 C C . SER A 1 87 ? -13.848 -5.362 7.969 1.00 45.81 87 SER A C 1
ATOM 705 O O . SER A 1 87 ? -13.901 -4.408 7.195 1.00 45.81 87 SER A O 1
ATOM 707 N N . LYS A 1 88 ? -14.648 -6.422 7.890 1.00 40.94 88 LYS A N 1
ATOM 708 C CA . LYS A 1 88 ? -15.762 -6.660 6.972 1.00 40.94 88 LYS A CA 1
ATOM 709 C C . LYS A 1 88 ? -16.735 -5.469 6.903 1.00 40.94 88 LYS A C 1
ATOM 711 O O . LYS A 1 88 ? -17.767 -5.508 7.555 1.00 40.94 88 LYS A O 1
ATOM 716 N N . THR A 1 89 ? -16.459 -4.432 6.115 1.00 38.81 89 THR A N 1
ATOM 717 C CA . THR A 1 89 ? -17.395 -3.292 5.989 1.00 38.81 89 THR A CA 1
ATOM 718 C C . THR A 1 89 ? -17.298 -2.558 4.649 1.00 38.81 89 THR A C 1
ATOM 720 O O . THR A 1 89 ? -17.533 -1.361 4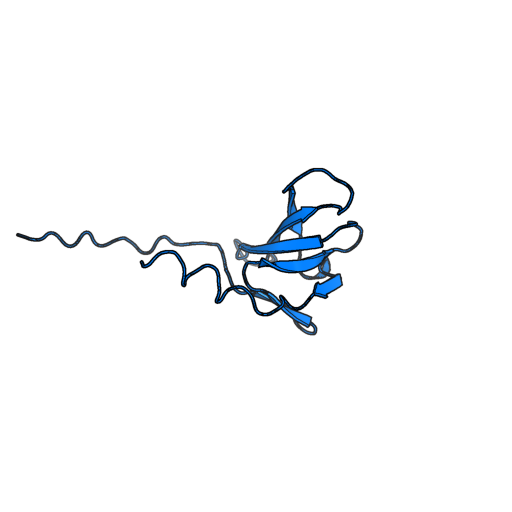.569 1.00 38.81 89 THR A O 1
ATOM 723 N N . LEU A 1 90 ? -17.028 -3.273 3.550 1.00 41.47 90 LEU A N 1
ATOM 724 C CA . LEU A 1 90 ? -17.352 -2.776 2.197 1.00 41.47 90 LEU A CA 1
ATOM 725 C C . LEU A 1 90 ? -18.662 -3.348 1.633 1.00 41.47 90 LEU A C 1
ATOM 727 O O . LEU A 1 90 ? -19.101 -2.918 0.573 1.00 41.47 90 LEU A O 1
ATOM 731 N N . VAL A 1 91 ? -19.347 -4.234 2.367 1.00 38.97 91 VAL A N 1
ATOM 732 C CA . VAL A 1 91 ? -20.705 -4.685 2.003 1.00 38.97 91 VAL A CA 1
ATOM 733 C C . VAL A 1 91 ? -21.781 -3.659 2.412 1.00 38.97 91 VAL A C 1
ATOM 735 O O . VAL A 1 91 ? -22.862 -3.659 1.836 1.00 38.97 91 VAL A O 1
ATOM 738 N N . ASN A 1 92 ? -21.481 -2.718 3.321 1.00 37.28 92 ASN A N 1
ATOM 739 C CA . ASN A 1 92 ? -22.456 -1.706 3.761 1.00 37.28 92 ASN A CA 1
ATOM 740 C C . ASN A 1 92 ? -22.468 -0.402 2.949 1.00 37.28 92 ASN A C 1
ATOM 742 O O . ASN A 1 92 ? -23.395 0.374 3.105 1.00 37.28 92 ASN A O 1
ATOM 746 N N . ILE A 1 93 ? -21.498 -0.146 2.063 1.00 42.81 93 ILE A N 1
ATOM 747 C CA . ILE A 1 93 ? -21.467 1.126 1.308 1.00 42.81 93 ILE A CA 1
ATOM 748 C C . ILE A 1 93 ? -22.194 1.016 -0.047 1.00 42.81 93 ILE A C 1
ATOM 750 O O . ILE A 1 93 ? -22.566 2.030 -0.630 1.00 42.81 93 ILE A O 1
ATOM 754 N N . GLN A 1 94 ? -22.459 -0.198 -0.547 1.00 38.19 94 GLN A N 1
ATOM 755 C CA . GLN A 1 94 ? -23.184 -0.389 -1.816 1.00 38.19 94 GLN A CA 1
ATOM 756 C C . GLN A 1 94 ? -24.652 -0.813 -1.664 1.00 38.19 94 GLN A C 1
ATOM 758 O O . GLN A 1 94 ? -25.378 -0.757 -2.650 1.00 38.19 94 GLN A O 1
ATOM 763 N N . LYS A 1 95 ? -25.128 -1.181 -0.465 1.00 38.12 95 LYS A N 1
ATOM 764 C CA . LYS A 1 95 ? -26.547 -1.538 -0.253 1.00 38.12 95 LYS A CA 1
ATOM 765 C C . LYS A 1 95 ? -27.471 -0.365 0.096 1.00 38.12 95 LYS A C 1
ATOM 767 O O . LYS A 1 95 ? -28.677 -0.557 0.116 1.00 38.12 95 LYS A O 1
ATOM 772 N N . GLU A 1 96 ? -26.942 0.840 0.308 1.00 41.59 96 GLU A N 1
ATOM 773 C CA . GLU A 1 96 ? -27.739 2.011 0.724 1.00 41.59 96 GLU A CA 1
ATOM 774 C C . GLU A 1 96 ? -27.945 3.067 -0.381 1.00 41.59 96 GLU A C 1
ATOM 776 O O . GLU A 1 96 ? -28.429 4.161 -0.120 1.00 41.59 96 GLU A O 1
ATOM 781 N N . LYS A 1 97 ? -27.585 2.760 -1.636 1.00 42.31 97 LYS A N 1
ATOM 782 C CA . LYS A 1 97 ? -27.852 3.633 -2.801 1.00 42.31 97 LYS A CA 1
ATOM 783 C C . LYS A 1 97 ? -28.785 3.007 -3.835 1.00 42.31 97 LYS A C 1
ATOM 785 O O . LYS A 1 97 ? -28.749 3.356 -5.013 1.00 42.31 97 LYS A O 1
ATOM 790 N N . THR A 1 98 ? -29.612 2.067 -3.405 1.00 42.03 98 THR A N 1
ATOM 791 C CA . THR A 1 98 ? -30.718 1.558 -4.219 1.00 42.03 98 THR A CA 1
ATOM 792 C C . THR A 1 98 ? -31.911 1.325 -3.302 1.00 42.03 98 THR A C 1
ATOM 794 O O . THR A 1 98 ? -32.293 0.192 -3.031 1.00 42.03 98 THR A O 1
ATOM 797 N N . GLN A 1 99 ? -32.414 2.424 -2.742 1.00 39.16 99 GLN A N 1
ATOM 798 C CA . GLN A 1 99 ? -33.835 2.567 -2.438 1.00 39.16 99 GLN A CA 1
ATOM 799 C C . GLN A 1 99 ? -34.454 3.369 -3.578 1.00 39.16 99 GLN A C 1
ATOM 801 O O . GLN A 1 99 ? -33.748 4.277 -4.081 1.00 39.16 99 GLN A O 1
#

Nearest PDB structures (foldseek):
  1ueb-assembly2_B  TM=4.945E-01  e=1.002E+00  Thermus thermophilus
  1ueb-assembly1_A  TM=4.965E-01  e=1.060E+00  Thermus thermophilus
  3oyy-assembly1_A  TM=5.356E-01  e=1.976E+00  Pseudomonas aeruginosa
  3a5z-assembly1_B  TM=4.935E-01  e=3.287E+00  Escherichia coli
  4v6a-assembly2_CV  TM=5.095E-01  e=4.361E+00  Thermus thermophilus HB8

Radius of gyration: 16.72 Å; Cα contacts (8 Å, |Δi|>4): 165; chains: 1; bounding box: 47×29×51 Å

Solvent-accessible surface area (backbone atoms only — not comparable to full-atom values): 6120 Å² total; per-residue (Å²): 136,87,80,78,77,77,75,71,80,73,85,66,62,61,34,60,62,48,76,45,88,98,73,55,74,42,39,63,62,26,33,27,33,41,67,97,44,77,43,52,30,22,33,56,33,28,40,62,46,92,52,92,91,53,65,55,37,37,34,25,40,30,33,46,84,88,66,80,57,80,40,81,46,75,43,46,72,86,39,52,72,44,78,46,78,60,73,95,62,75,73,67,74,70,67,75,80,72,125

Secondary structure (DSSP, 8-state):
-------------EES-EE-TTS-EE-TT-EEEETTEEEEEEEEEEEPPSSTTPPPEEEEEEE-SSS---EEEEE-GGGEEEEE---S-SSSSSSSS--

Mean predicted aligned error: 11.24 Å

pLDDT: mean 74.43, std 19.33, range [3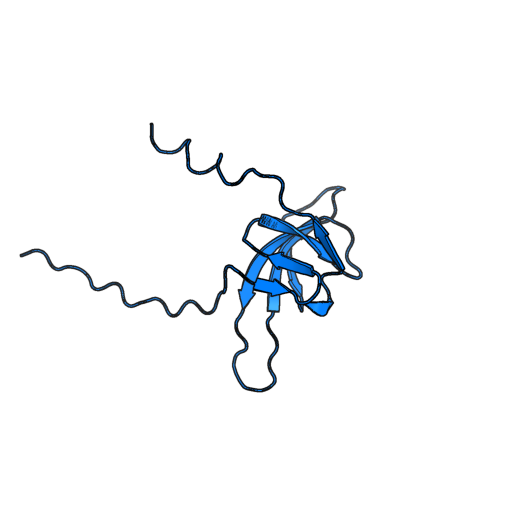6.91, 93.69]

Foldseek 3Di:
DDPPPPPDPPPDQWAQWDQQPPAGIAHFQWWFDFAPFADIWGWHTWGDAPDPPGAIKTWTFDGHPPDDDRDIDIDGSVRGDHTDGPDPPPVPPPPPPPD